Protein AF-A0A0M0BLV0-F1 (afdb_monomer)

Radius of gyration: 23.47 Å; Cα contacts (8 Å, |Δi|>4): 48; chains: 1; bounding box: 65×17×58 Å

Structure (mmCIF, N/CA/C/O backbone):
data_AF-A0A0M0BLV0-F1
#
_entry.id   AF-A0A0M0BLV0-F1
#
loop_
_atom_site.group_PDB
_atom_site.id
_atom_site.type_symbol
_atom_site.label_atom_id
_atom_site.label_alt_id
_atom_site.label_comp_id
_atom_site.label_asym_id
_atom_site.label_entity_id
_atom_site.label_seq_id
_atom_site.pdbx_PDB_ins_code
_atom_site.Cartn_x
_atom_site.Cartn_y
_atom_site.Cartn_z
_atom_site.occupancy
_atom_site.B_iso_or_equiv
_atom_site.auth_seq_id
_atom_site.auth_comp_id
_atom_site.auth_asym_id
_atom_site.auth_atom_id
_atom_site.pdbx_PDB_model_num
ATOM 1 N N . MET A 1 1 ? 46.463 9.764 -33.988 1.00 46.22 1 MET A N 1
ATOM 2 C CA . MET A 1 1 ? 45.961 10.791 -33.043 1.00 46.22 1 MET A CA 1
ATOM 3 C C . MET A 1 1 ? 44.479 11.160 -33.255 1.00 46.22 1 MET A C 1
ATOM 5 O O . MET A 1 1 ? 43.846 11.578 -32.300 1.00 46.22 1 MET A O 1
ATOM 9 N N . PHE A 1 2 ? 43.875 10.923 -34.434 1.00 48.75 2 PHE A N 1
ATOM 10 C CA . PHE A 1 2 ? 42.494 11.352 -34.750 1.00 48.75 2 PHE A CA 1
ATOM 11 C C . PHE A 1 2 ? 41.350 10.359 -34.442 1.00 48.75 2 PHE A C 1
ATOM 13 O O . PHE A 1 2 ? 40.188 10.748 -34.481 1.00 48.75 2 PHE A O 1
ATOM 20 N N . GLN A 1 3 ? 41.623 9.096 -34.093 1.00 52.56 3 GLN A N 1
ATOM 21 C CA . GLN A 1 3 ? 40.557 8.147 -33.712 1.00 52.56 3 GLN A CA 1
ATOM 22 C C . GLN A 1 3 ? 40.022 8.367 -32.288 1.00 52.56 3 GLN A C 1
ATOM 24 O O . GLN A 1 3 ? 38.882 8.015 -32.005 1.00 52.56 3 GLN A O 1
ATOM 29 N N . LYS A 1 4 ? 40.807 8.998 -31.404 1.00 52.06 4 LYS A N 1
ATOM 30 C CA . LYS A 1 4 ? 40.457 9.183 -29.986 1.00 52.06 4 LYS A CA 1
ATOM 31 C C . LYS A 1 4 ? 39.447 10.317 -29.745 1.00 52.06 4 LYS A C 1
ATOM 33 O O . LYS A 1 4 ? 38.805 10.343 -28.707 1.00 52.06 4 LYS A O 1
ATOM 38 N N . VAL A 1 5 ? 39.264 11.212 -30.723 1.00 53.81 5 VAL A N 1
ATOM 39 C CA . VAL A 1 5 ? 38.350 12.369 -30.631 1.00 53.81 5 VAL A CA 1
ATOM 40 C C . VAL A 1 5 ? 36.926 12.028 -31.110 1.00 53.81 5 VAL A C 1
ATOM 42 O O . VAL A 1 5 ? 35.974 12.696 -30.727 1.00 53.81 5 VAL A O 1
ATOM 45 N N . ARG A 1 6 ? 36.733 10.934 -31.869 1.00 49.81 6 ARG A N 1
ATOM 46 C CA . ARG A 1 6 ? 35.393 10.486 -32.314 1.00 49.81 6 ARG A CA 1
ATOM 47 C C . ARG A 1 6 ? 34.513 9.934 -31.186 1.00 49.81 6 ARG A C 1
ATOM 49 O O . ARG A 1 6 ? 33.298 9.918 -31.336 1.00 49.81 6 ARG A O 1
ATOM 56 N N . GLY A 1 7 ? 35.108 9.495 -30.075 1.00 54.56 7 GLY A N 1
ATOM 57 C CA . GLY A 1 7 ? 34.372 8.983 -28.915 1.00 54.56 7 GLY A CA 1
ATOM 58 C C . GLY A 1 7 ? 33.723 10.071 -28.056 1.00 54.56 7 GLY A C 1
ATOM 59 O O . GLY A 1 7 ? 32.762 9.778 -27.359 1.00 54.56 7 GLY A O 1
ATOM 60 N N . LEU A 1 8 ? 34.195 11.324 -28.139 1.00 55.78 8 LEU A N 1
ATOM 61 C CA . LEU A 1 8 ? 33.670 12.428 -27.320 1.00 55.78 8 LEU A CA 1
ATOM 62 C C . LEU A 1 8 ? 32.269 12.902 -27.744 1.00 55.78 8 LEU A C 1
ATOM 64 O O . LEU A 1 8 ? 31.604 13.586 -26.977 1.00 55.78 8 LEU A O 1
ATOM 68 N N . PHE A 1 9 ? 31.820 12.535 -28.948 1.00 56.44 9 PHE A N 1
ATOM 69 C CA . PHE A 1 9 ? 30.523 12.924 -29.515 1.00 56.44 9 PHE A CA 1
ATOM 70 C C . PHE A 1 9 ? 29.719 11.715 -30.011 1.00 56.44 9 PHE A C 1
ATOM 72 O O . PHE A 1 9 ? 28.924 11.838 -30.947 1.00 56.44 9 PHE A O 1
ATOM 79 N N . ARG A 1 10 ? 29.909 10.523 -29.425 1.00 64.50 10 ARG A N 1
ATOM 80 C CA . ARG A 1 10 ? 28.990 9.414 -29.707 1.00 64.50 10 ARG A CA 1
ATOM 81 C C . ARG A 1 10 ? 27.657 9.744 -29.031 1.00 64.50 10 ARG A C 1
ATOM 83 O O . ARG A 1 10 ? 27.497 9.550 -27.834 1.00 64.50 10 ARG A O 1
ATOM 90 N N . LYS A 1 11 ? 26.727 10.310 -29.804 1.00 68.25 11 LYS A N 1
ATOM 91 C CA . LYS A 1 11 ? 25.329 10.495 -29.403 1.00 68.25 11 LYS A CA 1
ATOM 92 C C . LYS A 1 11 ? 24.804 9.122 -28.981 1.00 68.25 11 LYS A C 1
ATOM 94 O O . LYS A 1 11 ? 24.838 8.214 -29.809 1.00 68.25 11 LYS A O 1
ATOM 99 N N . GLU A 1 12 ? 24.390 8.973 -27.721 1.00 70.62 12 GLU A N 1
ATOM 100 C CA . GLU A 1 12 ? 23.775 7.733 -27.227 1.00 70.62 12 GLU A CA 1
ATOM 101 C C . GLU A 1 12 ? 22.716 7.264 -28.218 1.00 70.62 12 GLU A C 1
ATOM 103 O O . GLU A 1 12 ? 21.799 8.022 -28.576 1.00 70.62 12 GLU A O 1
ATOM 108 N N . THR A 1 13 ? 22.882 6.036 -28.693 1.00 83.69 13 THR A N 1
ATOM 109 C CA . THR A 1 13 ? 21.946 5.427 -29.629 1.00 83.69 13 THR A CA 1
ATOM 110 C C . THR A 1 13 ? 20.700 4.967 -28.877 1.00 83.69 13 THR A C 1
ATOM 112 O O . THR A 1 13 ? 20.688 4.891 -27.650 1.00 83.69 13 THR A O 1
ATOM 115 N N . LEU A 1 14 ? 19.614 4.679 -29.597 1.00 79.38 14 LEU A N 1
ATOM 116 C CA . LEU A 1 14 ? 18.422 4.108 -28.962 1.00 79.38 14 LEU A CA 1
ATOM 117 C C . LEU A 1 14 ? 18.729 2.748 -28.316 1.00 79.38 14 LEU A C 1
ATOM 119 O O . LEU A 1 14 ? 18.207 2.465 -27.244 1.00 79.38 14 LEU A O 1
ATOM 123 N N . GLU A 1 15 ? 19.624 1.963 -28.920 1.00 86.44 15 GLU A N 1
ATOM 124 C CA . GLU A 1 15 ? 20.084 0.676 -28.385 1.00 86.44 15 GLU A CA 1
ATOM 125 C C . GLU A 1 15 ? 20.758 0.832 -27.016 1.00 86.44 15 GLU A C 1
ATOM 127 O O . GLU A 1 15 ? 20.505 0.029 -26.125 1.00 86.44 15 GLU A O 1
ATOM 132 N N . ASP A 1 16 ? 21.529 1.905 -26.808 1.00 87.75 16 ASP A N 1
ATOM 133 C CA . ASP A 1 16 ? 22.172 2.187 -25.517 1.00 87.75 16 ASP A CA 1
ATOM 134 C C . ASP A 1 16 ? 21.158 2.623 -24.438 1.00 87.75 16 ASP A C 1
ATOM 136 O O . ASP A 1 16 ? 21.381 2.426 -23.244 1.00 87.75 16 ASP A O 1
ATOM 140 N N . LYS A 1 17 ? 20.025 3.214 -24.844 1.00 88.50 17 LYS A N 1
ATOM 141 C CA . LYS A 1 17 ? 19.011 3.768 -23.928 1.00 88.50 17 LYS A CA 1
ATOM 142 C C . LYS A 1 17 ? 17.984 2.748 -23.460 1.00 88.50 17 LYS A C 1
ATOM 144 O O . LYS A 1 17 ? 17.481 2.879 -22.348 1.00 88.50 17 LYS A O 1
ATOM 149 N N . ILE A 1 18 ? 17.663 1.756 -24.289 1.00 91.06 18 ILE A N 1
ATOM 150 C CA . ILE A 1 18 ? 16.657 0.732 -23.969 1.00 91.06 18 ILE A CA 1
ATOM 151 C C . ILE A 1 18 ? 16.972 0.017 -22.640 1.00 91.06 18 ILE A C 1
ATOM 153 O O . ILE A 1 18 ? 16.092 0.002 -21.781 1.00 91.06 18 ILE A O 1
ATOM 157 N N . PRO A 1 19 ? 18.200 -0.485 -22.390 1.00 92.00 19 PRO A N 1
ATOM 158 C CA . PRO A 1 19 ? 18.525 -1.152 -21.127 1.00 92.00 19 PRO A CA 1
ATOM 159 C C . PRO A 1 19 ? 18.366 -0.243 -19.904 1.00 92.00 19 PRO A C 1
ATOM 161 O O . PRO A 1 19 ? 17.907 -0.685 -18.857 1.00 92.00 19 PRO A O 1
ATOM 164 N N . ILE A 1 20 ? 18.708 1.042 -20.044 1.00 93.00 20 ILE A N 1
ATOM 165 C CA . ILE A 1 20 ? 18.573 2.032 -18.967 1.00 93.00 20 ILE A CA 1
ATOM 166 C C . ILE A 1 20 ? 17.093 2.264 -18.646 1.00 93.00 20 ILE A C 1
ATOM 168 O O . ILE A 1 20 ? 16.714 2.349 -17.480 1.00 93.00 20 ILE A O 1
ATOM 172 N N . VAL A 1 21 ? 16.245 2.363 -19.673 1.00 93.00 21 VAL A N 1
ATOM 173 C CA . VAL A 1 21 ? 14.797 2.524 -19.492 1.00 93.00 21 VAL A CA 1
ATOM 174 C C . VAL A 1 21 ? 14.192 1.291 -18.822 1.00 93.00 21 VAL A C 1
ATOM 176 O O . VAL A 1 21 ? 13.419 1.465 -17.887 1.00 93.00 21 VAL A O 1
ATOM 179 N N . ILE A 1 22 ? 14.579 0.080 -19.235 1.00 92.81 22 ILE A N 1
ATOM 180 C CA . ILE A 1 22 ? 14.121 -1.171 -18.607 1.00 92.81 22 ILE A CA 1
ATOM 181 C C . ILE A 1 22 ? 14.486 -1.189 -17.119 1.00 92.81 22 ILE A C 1
ATOM 183 O O . ILE A 1 22 ? 13.602 -1.352 -16.286 1.00 92.81 22 ILE A O 1
ATOM 187 N N . LEU A 1 23 ? 15.745 -0.898 -16.774 1.00 94.44 23 LEU A N 1
ATOM 188 C CA . LEU A 1 23 ? 16.191 -0.847 -15.377 1.00 94.44 23 LEU A CA 1
ATOM 189 C C . LEU A 1 23 ? 15.390 0.169 -14.544 1.00 94.44 23 LEU A C 1
ATOM 191 O O . LEU A 1 23 ? 15.047 -0.080 -13.389 1.00 94.44 23 LEU A O 1
ATOM 195 N N . ASN A 1 24 ? 15.074 1.328 -15.126 1.00 95.00 24 ASN A N 1
ATOM 196 C CA . ASN A 1 24 ? 14.261 2.338 -14.451 1.00 95.00 24 ASN A CA 1
ATOM 197 C C . ASN A 1 24 ? 12.810 1.873 -14.242 1.00 95.00 24 ASN A C 1
ATOM 199 O O . ASN A 1 24 ? 12.216 2.213 -13.219 1.00 95.00 24 ASN A O 1
ATOM 203 N N . LEU A 1 25 ? 12.238 1.121 -15.189 1.00 95.19 25 LEU A N 1
ATOM 204 C CA . LEU A 1 25 ? 10.895 0.544 -15.065 1.00 95.19 25 LEU A CA 1
ATOM 205 C C . LEU A 1 25 ? 10.856 -0.542 -13.985 1.00 95.19 25 LEU A C 1
ATOM 207 O O . LEU A 1 25 ? 9.966 -0.509 -13.139 1.00 95.19 25 LEU A O 1
ATOM 211 N N . GLU A 1 26 ? 11.848 -1.432 -13.954 1.00 95.19 26 GLU A N 1
ATOM 212 C CA . GLU A 1 26 ? 12.008 -2.446 -12.901 1.00 95.19 26 GLU A CA 1
ATOM 213 C C . GLU A 1 26 ? 12.123 -1.789 -11.518 1.00 95.19 26 GLU A C 1
ATOM 215 O O . GLU A 1 26 ? 11.369 -2.111 -10.602 1.00 95.19 26 GLU A O 1
ATOM 220 N N . SER A 1 27 ? 12.971 -0.764 -11.384 1.00 96.69 27 SER A N 1
ATOM 221 C CA . SER A 1 27 ? 13.100 -0.016 -10.128 1.00 96.69 27 SER A CA 1
ATOM 222 C C . SER A 1 27 ? 11.802 0.696 -9.718 1.00 96.69 27 SER A C 1
ATOM 224 O O . SER A 1 27 ? 11.493 0.805 -8.527 1.00 96.69 27 SER A O 1
ATOM 226 N N . ALA A 1 28 ? 11.021 1.188 -10.685 1.00 96.25 28 ALA A N 1
ATOM 227 C CA . ALA A 1 28 ? 9.719 1.787 -10.411 1.00 96.25 28 ALA A CA 1
ATOM 228 C C . ALA A 1 28 ? 8.698 0.744 -9.924 1.00 96.25 28 ALA A C 1
ATOM 230 O O . ALA A 1 28 ? 7.946 1.044 -8.993 1.00 96.25 28 ALA A O 1
ATOM 231 N N . LEU A 1 29 ? 8.697 -0.464 -10.496 1.00 97.25 29 LEU A N 1
ATOM 232 C CA . LEU A 1 29 ? 7.866 -1.586 -10.047 1.00 97.25 29 LEU A CA 1
ATOM 233 C C . LEU A 1 29 ? 8.197 -1.984 -8.605 1.00 97.25 29 LEU A C 1
ATOM 235 O O . LEU A 1 29 ? 7.293 -1.997 -7.767 1.00 97.25 29 LEU A O 1
ATOM 239 N N . ASP A 1 30 ? 9.479 -2.177 -8.286 1.00 97.25 30 ASP A N 1
ATOM 240 C CA . ASP A 1 30 ? 9.933 -2.514 -6.927 1.00 97.25 30 ASP A CA 1
ATOM 241 C C . ASP A 1 30 ? 9.486 -1.463 -5.902 1.00 97.25 30 ASP A C 1
ATOM 243 O O . ASP A 1 30 ? 9.046 -1.766 -4.786 1.00 97.25 30 ASP A O 1
ATOM 247 N N . ARG A 1 31 ? 9.560 -0.185 -6.286 1.00 97.81 31 ARG A N 1
ATOM 248 C CA . ARG A 1 31 ? 9.109 0.917 -5.437 1.00 97.81 31 ARG A CA 1
ATOM 249 C C . ARG A 1 31 ? 7.596 0.891 -5.225 1.00 97.81 31 ARG A C 1
ATOM 251 O O . ARG A 1 31 ? 7.151 1.146 -4.104 1.00 97.81 31 ARG A O 1
ATOM 258 N N . LEU A 1 32 ? 6.807 0.622 -6.265 1.00 98.19 32 LEU A N 1
ATOM 259 C CA . LEU A 1 32 ? 5.350 0.504 -6.142 1.00 98.19 32 LEU A CA 1
ATOM 260 C C . LEU A 1 32 ? 4.958 -0.680 -5.256 1.00 98.19 32 LEU A C 1
ATOM 262 O O . LEU A 1 32 ? 4.025 -0.540 -4.465 1.00 98.19 32 LEU A O 1
ATOM 266 N N . ASP A 1 33 ? 5.693 -1.789 -5.314 1.00 97.81 33 ASP A N 1
ATOM 267 C CA . ASP A 1 33 ? 5.483 -2.929 -4.420 1.00 97.81 33 ASP A CA 1
ATOM 268 C C . ASP A 1 33 ? 5.749 -2.568 -2.962 1.00 97.81 33 ASP A C 1
ATOM 270 O O . ASP A 1 33 ? 4.882 -2.772 -2.109 1.00 97.81 33 ASP A O 1
ATOM 274 N N . SER A 1 34 ? 6.877 -1.915 -2.678 1.00 98.31 34 SER A N 1
ATOM 275 C CA . SER A 1 34 ? 7.168 -1.434 -1.324 1.00 98.31 34 SER A CA 1
ATOM 276 C C . SER A 1 34 ? 6.094 -0.463 -0.809 1.00 98.31 34 SER A C 1
ATOM 278 O O . SER A 1 34 ? 5.664 -0.548 0.343 1.00 98.31 34 SER A O 1
ATOM 280 N N . ILE A 1 35 ? 5.610 0.452 -1.656 1.00 98.44 35 ILE A N 1
ATOM 281 C CA . ILE A 1 35 ? 4.521 1.372 -1.293 1.00 98.44 35 ILE A CA 1
ATOM 282 C C . ILE A 1 35 ? 3.226 0.596 -1.015 1.00 98.44 35 ILE A C 1
ATOM 284 O O . ILE A 1 35 ? 2.562 0.868 -0.016 1.00 98.44 35 ILE A O 1
ATOM 288 N N . SER A 1 36 ? 2.878 -0.374 -1.861 1.00 98.19 36 SER A N 1
ATOM 289 C CA . SER A 1 36 ? 1.681 -1.208 -1.711 1.00 98.19 36 SER A CA 1
ATOM 290 C C . SER A 1 36 ? 1.684 -1.974 -0.384 1.00 98.19 36 SER A C 1
ATOM 292 O O . SER A 1 36 ? 0.693 -1.961 0.351 1.00 98.19 36 SER A O 1
ATOM 294 N N . GLU A 1 37 ? 2.818 -2.576 -0.018 1.00 98.19 37 GLU A N 1
ATOM 295 C CA . GLU A 1 37 ? 2.967 -3.281 1.258 1.00 98.19 37 GLU A CA 1
ATOM 296 C C . GLU A 1 37 ? 2.801 -2.354 2.464 1.00 98.19 37 GLU A C 1
ATOM 298 O O . GLU A 1 37 ? 2.114 -2.710 3.427 1.00 98.19 37 GLU A O 1
ATOM 303 N N . ASN A 1 38 ? 3.382 -1.154 2.399 1.00 98.31 38 ASN A N 1
ATOM 304 C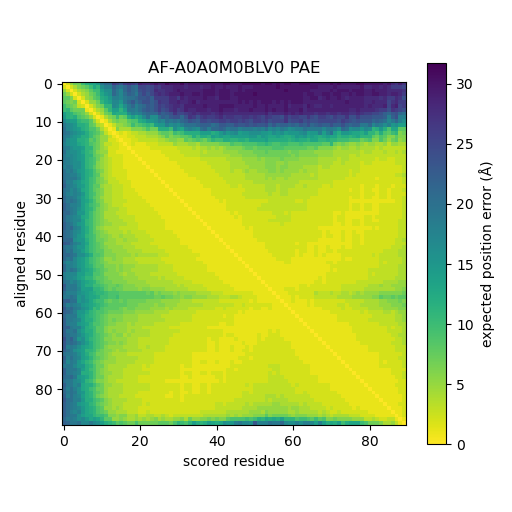 CA . ASN A 1 38 ? 3.255 -0.154 3.456 1.00 98.31 38 ASN A CA 1
ATOM 305 C C . ASN A 1 38 ? 1.809 0.333 3.610 1.00 98.31 38 ASN A C 1
ATOM 307 O O . ASN A 1 38 ? 1.308 0.386 4.732 1.00 98.31 38 ASN A O 1
ATOM 311 N N . LEU A 1 39 ? 1.114 0.617 2.503 1.00 98.44 39 LEU A N 1
ATOM 312 C CA . LEU A 1 39 ? -0.300 1.010 2.527 1.00 98.44 39 LEU A CA 1
ATOM 313 C C . LEU A 1 39 ? -1.180 -0.096 3.115 1.00 98.44 39 LEU A C 1
ATOM 315 O O . LEU A 1 39 ? -2.051 0.189 3.930 1.00 98.44 39 LEU A O 1
ATOM 319 N N . ARG A 1 40 ? -0.929 -1.362 2.758 1.00 98.06 40 ARG A N 1
ATOM 320 C CA . ARG A 1 40 ? -1.656 -2.509 3.323 1.00 98.06 40 ARG A CA 1
ATOM 321 C C . ARG A 1 40 ? -1.429 -2.637 4.828 1.00 98.06 40 ARG A C 1
ATOM 323 O O . ARG A 1 40 ? -2.368 -2.915 5.569 1.00 98.06 40 ARG A O 1
ATOM 330 N N . LYS A 1 41 ? -0.186 -2.465 5.283 1.00 98.44 41 LYS A N 1
ATOM 331 C CA . LYS A 1 41 ? 0.144 -2.510 6.711 1.00 98.44 41 LYS A CA 1
ATOM 332 C C . LYS A 1 41 ? -0.575 -1.397 7.472 1.00 98.44 41 LYS A C 1
ATOM 334 O O . LYS A 1 41 ? -1.141 -1.660 8.528 1.00 98.44 41 LYS A O 1
ATOM 339 N N . GLU A 1 42 ? -0.576 -0.189 6.922 1.00 98.19 42 GLU A N 1
ATOM 340 C CA . GLU A 1 42 ? -1.228 0.957 7.551 1.00 98.19 42 GLU A CA 1
ATOM 341 C C . GLU A 1 42 ? -2.758 0.823 7.571 1.00 98.19 42 GLU A C 1
ATOM 343 O O . GLU A 1 42 ? -3.366 1.071 8.611 1.00 98.19 42 GLU A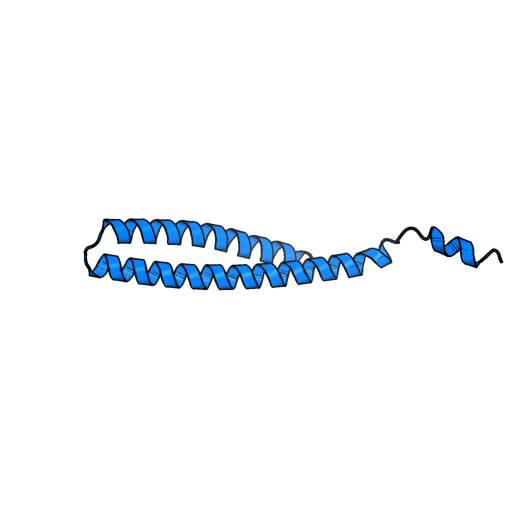 O 1
ATOM 348 N N . ASP A 1 43 ? -3.379 0.334 6.487 1.00 98.50 43 ASP A N 1
ATOM 349 C CA . ASP A 1 43 ? -4.822 0.032 6.451 1.00 98.50 43 ASP A CA 1
ATOM 350 C C . ASP A 1 43 ? -5.212 -0.965 7.547 1.00 98.50 43 ASP A C 1
ATOM 352 O O . ASP A 1 43 ? -6.199 -0.754 8.247 1.00 98.50 43 ASP A O 1
ATOM 356 N N . ASN A 1 44 ? -4.415 -2.021 7.745 1.00 98.50 44 ASN A N 1
ATOM 357 C CA . ASN A 1 44 ? -4.675 -3.008 8.791 1.00 98.50 44 ASN A CA 1
ATOM 358 C C . ASN A 1 44 ? -4.603 -2.387 10.194 1.00 98.50 44 ASN A C 1
ATOM 360 O O . ASN A 1 44 ? -5.510 -2.596 10.998 1.00 98.50 44 ASN A O 1
ATOM 364 N N . ASN A 1 45 ? -3.575 -1.579 10.477 1.00 98.38 45 ASN A N 1
ATOM 365 C CA . ASN A 1 45 ? -3.420 -0.914 11.777 1.00 98.38 45 ASN A CA 1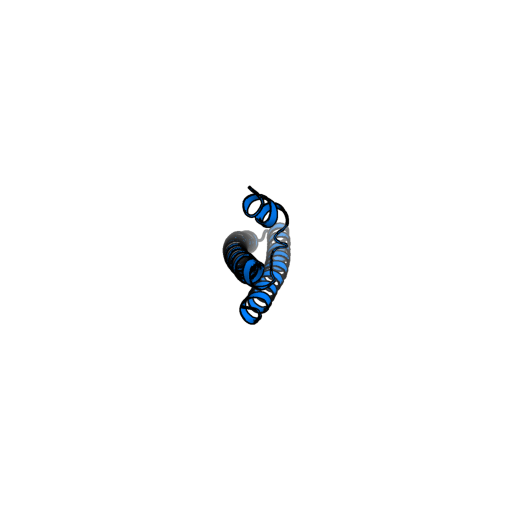
ATOM 366 C C . ASN A 1 45 ? -4.591 0.041 12.080 1.00 98.38 45 ASN A C 1
ATOM 368 O O . ASN A 1 45 ? -5.114 0.083 13.202 1.00 98.38 45 ASN A O 1
ATOM 372 N N . LEU A 1 46 ? -5.016 0.819 11.081 1.00 98.19 46 LEU A N 1
ATOM 373 C CA . LEU A 1 46 ? -6.149 1.736 11.207 1.00 98.19 46 LEU A CA 1
ATOM 374 C C . LEU A 1 46 ? -7.470 0.985 11.329 1.00 98.19 46 LEU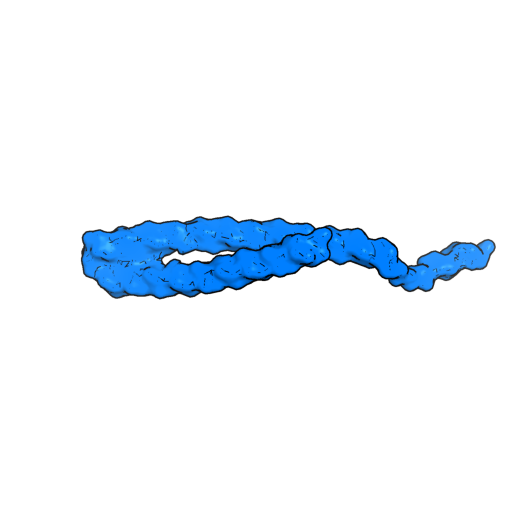 A C 1
ATOM 376 O O . LEU A 1 46 ? -8.317 1.369 12.135 1.00 98.19 46 LEU A O 1
ATOM 380 N N . PHE A 1 47 ? -7.636 -0.113 10.596 1.00 98.56 47 PHE A N 1
ATOM 381 C CA . PHE A 1 47 ? -8.814 -0.962 10.697 1.00 98.56 47 PHE A CA 1
ATOM 382 C C . PHE A 1 47 ? -8.943 -1.590 12.089 1.00 98.56 47 PHE A C 1
ATOM 384 O O . PHE A 1 47 ? -10.019 -1.534 12.684 1.00 98.56 47 PHE A O 1
ATOM 391 N N . GLU A 1 48 ? -7.858 -2.120 12.653 1.00 98.69 48 GLU A N 1
ATOM 392 C CA . GLU A 1 48 ? -7.839 -2.633 14.028 1.00 98.69 48 GLU A CA 1
ATOM 393 C C . GLU A 1 48 ? -8.212 -1.540 15.041 1.00 98.69 48 GLU A C 1
ATOM 395 O O . GLU A 1 48 ? -9.043 -1.763 15.927 1.00 98.69 48 GLU A O 1
ATOM 400 N N . SER A 1 49 ? -7.671 -0.331 14.866 1.00 98.50 49 SER A N 1
ATOM 401 C CA . SER A 1 49 ? -7.994 0.832 15.705 1.00 98.50 49 SER A CA 1
ATOM 402 C C . SER A 1 49 ? -9.463 1.253 15.573 1.00 98.50 49 SER A C 1
ATOM 404 O O . SER A 1 49 ? -10.123 1.536 16.575 1.00 98.50 49 SER A O 1
ATOM 406 N N . CYS A 1 50 ? -10.012 1.215 14.357 1.00 98.56 50 CYS A N 1
ATOM 407 C CA . CYS A 1 50 ? -11.427 1.448 14.076 1.00 98.56 50 CYS A CA 1
ATOM 408 C C . CYS A 1 50 ? -12.321 0.435 14.797 1.00 98.56 50 CYS A C 1
ATOM 410 O O . CYS A 1 50 ? -13.310 0.817 15.427 1.00 98.56 50 CYS A O 1
ATOM 412 N N . VAL A 1 51 ? -11.985 -0.856 14.712 1.00 98.50 51 VAL A N 1
ATOM 413 C CA . VAL A 1 51 ? -12.734 -1.932 15.377 1.00 98.50 51 VAL A CA 1
ATOM 414 C C . VAL A 1 51 ? -12.695 -1.742 16.890 1.00 98.50 51 VAL A C 1
ATOM 416 O O . VAL A 1 51 ? -13.744 -1.803 17.532 1.00 98.50 51 VAL A O 1
ATOM 419 N N . LYS A 1 52 ? -11.524 -1.435 17.457 1.00 98.56 52 LYS A N 1
ATOM 420 C CA . LYS A 1 52 ? -11.372 -1.178 18.892 1.00 98.56 52 LYS A CA 1
ATOM 421 C C . LYS A 1 52 ? -12.230 0.002 19.360 1.00 98.56 52 LYS A C 1
ATOM 423 O O . LYS A 1 52 ? -13.037 -0.171 20.271 1.00 98.56 52 LYS A O 1
ATOM 428 N N . ALA A 1 53 ? -12.130 1.156 18.697 1.00 98.44 53 ALA A N 1
ATOM 429 C CA . ALA A 1 53 ? -12.948 2.328 19.017 1.00 98.44 53 ALA A CA 1
ATOM 430 C C . ALA A 1 53 ? -14.449 2.007 18.923 1.00 98.44 53 ALA A C 1
ATOM 432 O O . ALA A 1 53 ? -15.243 2.395 19.781 1.00 98.44 53 ALA A O 1
ATOM 433 N N . ARG A 1 54 ? -14.849 1.210 17.923 1.00 98.12 54 ARG A N 1
ATOM 434 C CA . ARG A 1 54 ? -16.239 0.775 17.772 1.00 98.12 54 ARG A CA 1
ATOM 435 C C . ARG A 1 54 ? -16.707 -0.120 18.924 1.00 98.12 54 ARG A C 1
ATOM 437 O O . ARG A 1 54 ? -17.843 0.044 19.363 1.00 98.12 54 ARG A O 1
ATOM 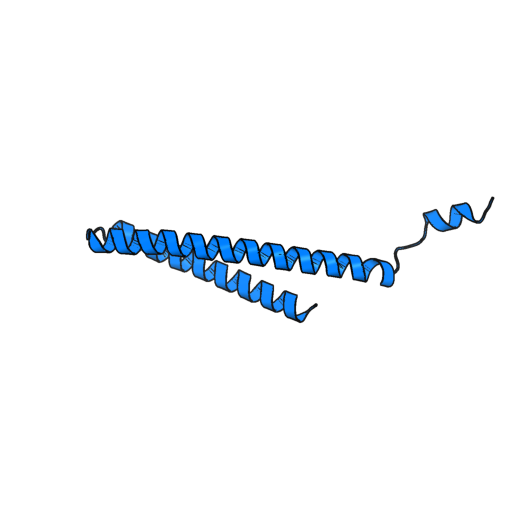444 N N . MET A 1 55 ? -15.864 -1.033 19.410 1.00 98.19 55 MET A N 1
ATOM 445 C CA . MET A 1 55 ? -16.161 -1.901 20.562 1.00 98.19 55 MET A CA 1
ATOM 446 C C . MET A 1 55 ? -16.285 -1.113 21.872 1.00 98.19 55 MET A C 1
ATOM 448 O O . MET A 1 55 ? -17.113 -1.449 22.716 1.00 98.19 55 MET A O 1
ATOM 452 N N . GLU A 1 56 ? -15.509 -0.042 22.019 1.00 98.19 56 GLU A N 1
ATOM 453 C CA . GLU A 1 56 ? -15.543 0.866 23.174 1.00 98.19 56 GLU A CA 1
ATOM 454 C C . GLU A 1 56 ? -16.711 1.874 23.109 1.00 98.19 56 GLU A C 1
ATOM 456 O O . GLU A 1 56 ? -16.867 2.704 24.000 1.00 98.19 56 GLU A O 1
ATOM 461 N N . ASN A 1 57 ? -17.575 1.779 22.087 1.00 97.81 57 ASN A N 1
ATOM 462 C CA . ASN A 1 57 ? -18.635 2.744 21.765 1.00 97.81 57 ASN A CA 1
ATOM 463 C C . ASN A 1 57 ? -18.123 4.176 21.514 1.00 97.81 57 ASN A C 1
ATOM 465 O O . ASN A 1 57 ? -18.902 5.129 21.546 1.00 97.81 57 ASN A O 1
ATOM 469 N N . ASP A 1 58 ? -16.841 4.331 21.185 1.00 98.12 58 ASP A N 1
ATOM 470 C CA . ASP A 1 58 ? -16.258 5.593 20.747 1.00 98.12 58 ASP A CA 1
ATOM 471 C C . ASP A 1 58 ? -16.555 5.816 19.259 1.00 98.12 58 ASP A C 1
ATOM 473 O O . ASP A 1 58 ? -15.788 5.478 18.351 1.00 98.12 58 ASP A O 1
ATOM 477 N N . THR A 1 59 ? -17.741 6.356 18.990 1.00 97.69 59 THR A N 1
ATOM 478 C CA . THR A 1 59 ? -18.231 6.544 17.622 1.00 97.69 59 THR A CA 1
ATOM 479 C C . THR A 1 59 ? -17.460 7.603 16.843 1.00 97.69 59 THR A C 1
ATOM 481 O O . THR A 1 59 ? -17.419 7.527 15.617 1.00 97.69 59 THR A O 1
ATOM 484 N N . VAL A 1 60 ? -16.873 8.588 17.528 1.00 98.19 60 VAL A N 1
ATOM 485 C CA . VAL A 1 60 ? -16.143 9.687 16.883 1.00 98.19 60 VAL A CA 1
ATOM 486 C C . VAL A 1 60 ? -14.833 9.158 16.312 1.00 98.19 60 VAL A C 1
ATOM 488 O O . VAL A 1 60 ? -14.588 9.310 15.113 1.00 98.19 60 VAL A O 1
ATOM 491 N N . HIS A 1 61 ? -14.036 8.460 17.125 1.00 98.12 61 HIS A N 1
ATOM 492 C CA . HIS A 1 61 ? -12.778 7.887 16.651 1.00 98.12 61 HIS A CA 1
ATOM 493 C C . HIS A 1 61 ? -13.007 6.741 15.664 1.00 98.12 61 HIS A C 1
ATOM 495 O O . HIS A 1 61 ? -12.304 6.665 14.660 1.00 98.12 61 HIS A O 1
ATOM 501 N N . ALA A 1 62 ? -14.033 5.904 15.864 1.00 98.62 62 ALA A N 1
ATOM 502 C CA . ALA A 1 62 ? -14.378 4.866 14.890 1.00 98.62 62 ALA A CA 1
ATOM 503 C C . ALA A 1 62 ? -14.692 5.456 13.502 1.00 98.62 62 ALA A C 1
ATOM 505 O O . ALA A 1 62 ? -14.221 4.939 12.492 1.00 98.62 62 ALA A O 1
ATOM 506 N N . MET A 1 63 ? -15.451 6.557 13.440 1.00 98.44 63 MET A N 1
ATOM 507 C CA . MET A 1 63 ? -15.752 7.231 12.173 1.00 98.44 63 MET A CA 1
ATOM 508 C C . MET A 1 63 ? -14.500 7.848 11.539 1.00 98.44 63 MET A C 1
ATOM 510 O O . MET A 1 63 ? -14.309 7.717 10.332 1.00 98.44 63 MET A O 1
ATOM 514 N N . MET A 1 64 ? -13.640 8.481 12.342 1.00 98.56 64 MET A N 1
ATOM 515 C CA . MET A 1 64 ? -12.371 9.044 11.876 1.00 98.56 64 MET A CA 1
ATOM 516 C C . MET A 1 64 ? -11.469 7.964 11.262 1.00 98.56 64 MET A 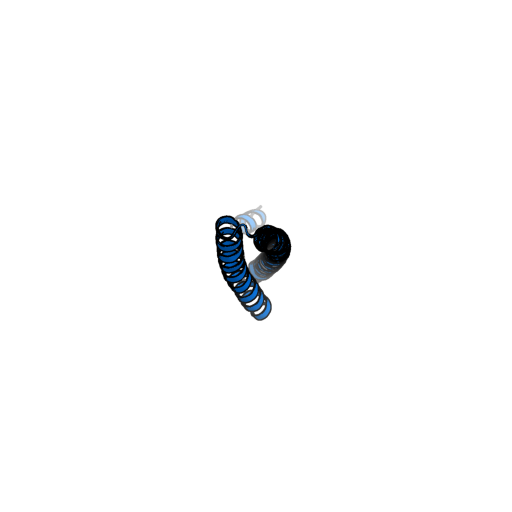C 1
ATOM 518 O O . MET A 1 64 ? -11.045 8.102 10.119 1.00 98.56 64 MET A O 1
ATOM 522 N N . TYR A 1 65 ? -11.232 6.858 11.975 1.00 98.62 65 TYR A N 1
ATOM 523 C CA . TYR A 1 65 ? -10.405 5.760 11.468 1.00 98.62 65 TYR A CA 1
ATOM 524 C C . TYR A 1 65 ? -10.999 5.118 10.208 1.00 98.62 65 TYR A C 1
ATOM 526 O O . TYR A 1 65 ? -10.260 4.799 9.282 1.00 98.62 65 TYR A O 1
ATOM 534 N N . ALA A 1 66 ? -12.326 4.963 10.135 1.00 98.44 66 ALA A N 1
ATOM 535 C CA . ALA A 1 66 ? -12.989 4.412 8.955 1.00 98.44 66 ALA A CA 1
ATOM 536 C C . ALA A 1 66 ? -12.808 5.286 7.702 1.00 98.44 66 ALA A C 1
ATOM 538 O O . ALA A 1 66 ? -12.591 4.748 6.612 1.00 98.44 66 ALA A O 1
ATOM 539 N N . ASN A 1 67 ? -12.883 6.613 7.848 1.00 98.44 67 ASN A N 1
ATOM 540 C CA . ASN A 1 67 ? -12.615 7.543 6.748 1.00 98.44 67 ASN A CA 1
ATOM 541 C C . ASN A 1 67 ? -11.171 7.406 6.256 1.00 98.44 67 ASN A C 1
ATOM 543 O O . ASN A 1 67 ? -10.934 7.324 5.051 1.00 98.44 67 ASN A O 1
ATOM 547 N N . GLU A 1 68 ? -10.228 7.249 7.179 1.00 98.19 68 GLU A N 1
ATOM 548 C CA . GLU A 1 68 ? -8.813 7.171 6.827 1.00 98.19 68 GLU A CA 1
ATOM 549 C C . GLU A 1 68 ? -8.465 5.845 6.147 1.00 98.19 68 GLU A C 1
ATOM 551 O O . GLU A 1 68 ? -7.729 5.841 5.158 1.00 98.19 68 GLU A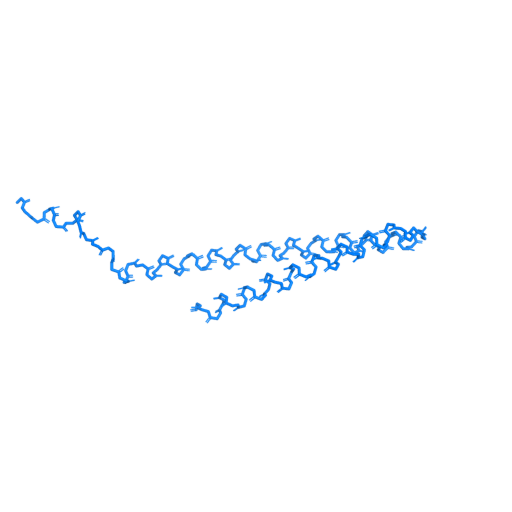 O 1
ATOM 556 N N . CYS A 1 69 ? -9.087 4.733 6.559 1.00 98.44 69 CYS A N 1
ATOM 557 C CA . CYS A 1 69 ? -9.033 3.484 5.795 1.00 98.44 69 CYS A CA 1
ATOM 558 C C . CYS A 1 69 ? -9.546 3.680 4.359 1.00 98.44 69 CYS A C 1
ATOM 560 O O . CYS A 1 69 ? -8.964 3.162 3.405 1.00 98.44 69 CYS A O 1
ATOM 562 N N . ALA A 1 70 ? -10.638 4.430 4.173 1.00 98.44 70 ALA A N 1
ATOM 563 C CA . ALA A 1 70 ? -11.180 4.676 2.840 1.00 98.44 70 ALA A CA 1
ATOM 564 C C . ALA A 1 70 ? -10.197 5.467 1.961 1.00 98.44 70 ALA A C 1
ATOM 566 O O . ALA A 1 70 ? -10.016 5.115 0.792 1.00 98.44 70 ALA A O 1
ATOM 567 N N . GLU A 1 71 ? -9.526 6.483 2.505 1.00 98.38 71 GLU A N 1
ATOM 568 C CA . GLU A 1 71 ? -8.503 7.240 1.775 1.00 98.38 71 GLU A CA 1
ATOM 569 C C . GLU A 1 71 ? -7.269 6.388 1.446 1.00 98.38 71 GLU A C 1
ATOM 571 O O . GLU A 1 71 ? -6.821 6.375 0.296 1.00 98.38 71 GLU A O 1
ATOM 576 N N . ILE A 1 72 ? -6.768 5.587 2.392 1.00 98.31 72 ILE A N 1
ATOM 577 C CA . ILE A 1 72 ? -5.642 4.672 2.136 1.00 98.31 72 ILE A CA 1
ATOM 578 C C . ILE A 1 72 ? -5.982 3.678 1.027 1.00 98.31 72 ILE A C 1
ATOM 580 O O . ILE A 1 72 ? -5.176 3.466 0.120 1.00 98.31 72 ILE A O 1
ATOM 584 N N . ARG A 1 73 ? -7.188 3.104 1.038 1.00 98.38 73 ARG A N 1
ATOM 585 C CA . ARG A 1 73 ? -7.626 2.148 0.009 1.00 98.38 73 ARG A CA 1
ATOM 586 C C . ARG A 1 73 ? -7.759 2.786 -1.370 1.00 98.38 73 ARG A C 1
ATOM 588 O O . ARG A 1 73 ? -7.448 2.128 -2.364 1.00 98.38 73 ARG A O 1
ATOM 595 N N . LYS A 1 74 ? -8.158 4.060 -1.456 1.00 98.50 74 LYS A N 1
ATOM 596 C CA . LYS A 1 74 ? -8.146 4.809 -2.727 1.00 98.50 74 LYS A CA 1
ATOM 597 C C . LYS A 1 74 ? -6.726 4.939 -3.271 1.00 98.50 74 LYS A C 1
ATOM 599 O O . LYS A 1 74 ? -6.502 4.687 -4.453 1.00 98.50 74 LYS A O 1
ATOM 604 N N . ILE A 1 75 ? -5.763 5.282 -2.416 1.00 98.31 75 ILE A N 1
ATOM 605 C CA . ILE A 1 75 ? -4.353 5.389 -2.814 1.00 98.31 75 ILE A CA 1
ATOM 606 C C . ILE A 1 75 ? -3.805 4.012 -3.210 1.00 98.31 75 ILE A C 1
ATOM 608 O O . ILE A 1 75 ? -3.152 3.891 -4.245 1.00 98.31 75 ILE A O 1
ATOM 612 N N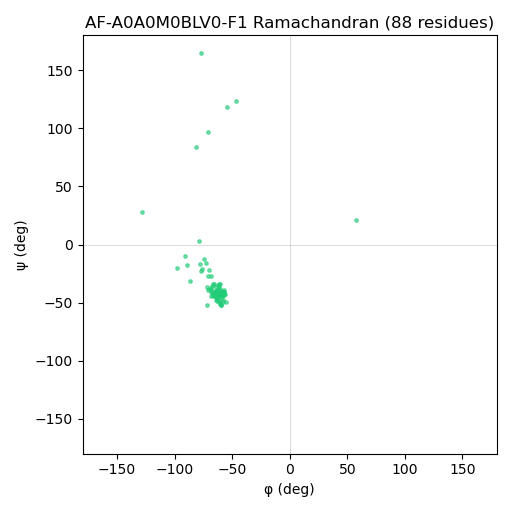 . ALA A 1 76 ? -4.119 2.960 -2.452 1.00 98.38 76 ALA A N 1
ATOM 613 C CA . ALA A 1 76 ? -3.704 1.596 -2.767 1.00 98.38 76 ALA A CA 1
ATOM 614 C C . ALA A 1 76 ? -4.212 1.147 -4.147 1.00 98.38 76 ALA A C 1
ATOM 616 O O . ALA A 1 76 ? -3.452 0.573 -4.926 1.00 98.38 76 ALA A O 1
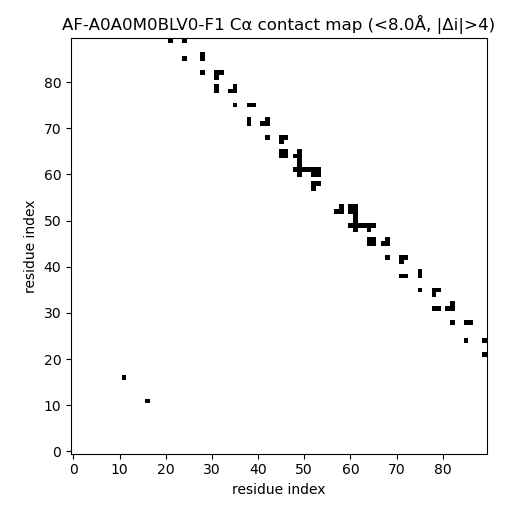ATOM 617 N N . LEU A 1 77 ? -5.460 1.478 -4.499 1.00 98.25 77 LEU A N 1
ATOM 618 C CA . LEU A 1 77 ? -6.009 1.195 -5.826 1.00 98.25 77 LEU A CA 1
ATOM 619 C C . LEU A 1 77 ? -5.227 1.906 -6.943 1.00 98.25 77 LEU A C 1
ATOM 621 O O . LEU A 1 77 ? -4.952 1.299 -7.981 1.00 98.25 77 LEU A O 1
ATOM 625 N N . LEU A 1 78 ? -4.843 3.169 -6.736 1.00 98.31 78 LEU A N 1
ATOM 626 C CA . LEU A 1 78 ? -4.019 3.917 -7.692 1.00 98.31 78 LEU A CA 1
ATOM 627 C C . LEU A 1 78 ? -2.631 3.288 -7.863 1.00 98.31 78 LEU A C 1
ATOM 629 O O . LEU A 1 78 ? -2.143 3.180 -8.989 1.00 98.31 78 LEU A O 1
ATOM 633 N N . VAL A 1 79 ? -2.008 2.846 -6.767 1.00 98.31 79 VAL A N 1
ATOM 634 C CA . VAL A 1 79 ? -0.693 2.183 -6.781 1.00 98.31 79 VAL A CA 1
ATOM 635 C C . VAL A 1 79 ? -0.757 0.867 -7.551 1.00 98.31 79 VAL A C 1
ATOM 637 O O . VAL A 1 79 ? 0.050 0.659 -8.454 1.00 98.31 79 VAL A O 1
ATOM 640 N N . VAL A 1 80 ? -1.750 0.020 -7.269 1.00 97.19 80 VAL A N 1
ATOM 641 C CA . VAL A 1 80 ? -1.950 -1.252 -7.984 1.00 97.19 80 VAL A CA 1
ATOM 642 C C . VAL A 1 80 ? -2.218 -1.015 -9.471 1.00 97.19 80 VAL A C 1
ATOM 644 O O . VAL A 1 80 ? -1.634 -1.690 -10.314 1.00 97.19 80 VAL A O 1
ATOM 647 N N . SER A 1 81 ? -3.042 -0.021 -9.808 1.00 97.50 81 SER A N 1
ATOM 648 C CA . SER A 1 81 ? -3.329 0.323 -11.209 1.00 97.50 81 SER A CA 1
ATOM 649 C C . SER A 1 81 ? -2.079 0.817 -11.944 1.00 97.50 81 SER A C 1
ATOM 651 O O . SER A 1 81 ? -1.847 0.449 -13.093 1.00 97.50 81 SER A O 1
ATOM 653 N N . SER A 1 82 ? -1.251 1.621 -11.271 1.00 97.06 82 SER A N 1
ATOM 654 C CA . SER A 1 82 ? 0.023 2.105 -11.815 1.00 97.06 82 SER A CA 1
ATOM 655 C C . SER A 1 82 ? 1.010 0.961 -12.018 1.00 97.06 82 SER A C 1
ATOM 657 O O . SER A 1 82 ? 1.670 0.905 -13.052 1.00 97.06 82 SER A O 1
ATOM 659 N N . LYS A 1 83 ? 1.078 0.024 -11.064 1.00 96.62 83 LYS A N 1
ATOM 660 C CA . LYS A 1 83 ? 1.915 -1.172 -11.173 1.00 96.62 83 LYS A CA 1
ATOM 661 C C . LYS A 1 83 ? 1.504 -2.003 -12.383 1.00 96.62 83 LYS A C 1
ATOM 663 O O . LYS A 1 83 ? 2.341 -2.266 -13.235 1.00 96.62 83 LYS A O 1
ATOM 668 N N . TYR A 1 84 ? 0.213 -2.310 -12.505 1.00 97.06 84 TYR A N 1
ATOM 669 C CA . TYR A 1 84 ? -0.322 -3.056 -13.643 1.00 97.06 84 TYR A CA 1
ATOM 670 C C . TYR A 1 84 ? 0.003 -2.377 -14.981 1.00 97.06 84 TYR A C 1
ATOM 672 O O . TYR A 1 84 ? 0.413 -3.033 -15.932 1.00 97.06 84 TYR A O 1
ATOM 680 N N . ALA A 1 85 ? -0.121 -1.049 -15.061 1.00 95.25 85 ALA A N 1
ATOM 681 C CA . ALA A 1 85 ? 0.233 -0.314 -16.271 1.00 95.25 85 ALA A CA 1
ATOM 682 C C . ALA A 1 85 ? 1.722 -0.456 -16.638 1.00 95.25 85 ALA A C 1
ATOM 684 O O . ALA A 1 85 ? 2.031 -0.608 -17.816 1.00 95.25 85 ALA A O 1
ATOM 685 N N . LEU A 1 86 ? 2.629 -0.431 -15.654 1.00 94.38 86 LEU A N 1
ATOM 686 C CA . LEU A 1 86 ? 4.065 -0.625 -15.884 1.00 94.38 86 LEU A CA 1
ATOM 687 C C . LEU A 1 86 ? 4.406 -2.077 -16.245 1.00 94.38 86 LEU A C 1
ATOM 689 O O . LEU A 1 86 ? 5.214 -2.289 -17.143 1.00 94.38 86 LEU A O 1
ATOM 693 N N . GLU A 1 87 ? 3.766 -3.062 -15.610 1.00 93.56 87 GLU A N 1
ATOM 694 C CA . GLU A 1 87 ? 3.935 -4.488 -15.938 1.00 93.56 87 GLU A CA 1
ATOM 695 C C . GLU A 1 87 ? 3.535 -4.795 -17.386 1.00 93.56 87 GLU A C 1
ATOM 697 O O . GLU A 1 87 ? 4.158 -5.627 -18.027 1.00 93.56 87 GLU A O 1
ATOM 702 N N . GLN A 1 88 ? 2.531 -4.102 -17.931 1.00 92.94 88 GLN A N 1
ATOM 703 C CA . GLN A 1 88 ? 2.110 -4.268 -19.328 1.00 92.94 88 GLN A CA 1
ATOM 704 C C . GLN A 1 88 ? 3.076 -3.632 -20.349 1.00 92.94 88 GLN A C 1
ATOM 706 O O . GLN A 1 88 ? 2.905 -3.842 -21.551 1.00 92.94 88 GLN A O 1
ATOM 711 N N . MET A 1 89 ? 4.029 -2.805 -19.902 1.00 85.69 89 MET A N 1
ATOM 712 C CA . MET A 1 89 ? 5.002 -2.112 -20.760 1.00 85.69 89 MET A CA 1
ATOM 713 C C . MET A 1 89 ? 6.363 -2.814 -20.833 1.00 85.69 89 MET A C 1
ATOM 715 O O . MET A 1 89 ? 7.127 -2.519 -21.756 1.00 85.69 89 MET A O 1
ATOM 719 N N . VAL A 1 90 ? 6.668 -3.668 -19.853 1.00 76.38 90 VAL A N 1
ATOM 720 C CA . VAL A 1 90 ? 7.880 -4.500 -19.777 1.00 76.38 90 VAL A CA 1
ATOM 721 C C . VAL A 1 90 ? 7.616 -5.832 -20.471 1.00 76.38 90 VAL A C 1
ATOM 723 O O . VAL A 1 90 ? 8.498 -6.258 -21.249 1.00 76.38 90 VAL A O 1
#

Mean predicted aligned error: 6.96 Å

Nearest PDB structures (foldseek):
  6zw6-assembly1_A  TM=9.533E-01  e=9.351E-01  Nostoc punctiforme
  6zw5-assembly1_A  TM=9.385E-01  e=2.155E+00  Nostoc punctiforme
  6zvs-assembly1_A  TM=9.121E-01  e=3.169E+00  Nostoc punctiforme
  7o40-assembly1_A  TM=5.536E-01  e=7.788E+00  Synechocystis sp. PCC 6803 substr. Kazusa

Secondary structure (DSSP, 8-state):
--SSSGGGG-PPPHHHHHHHHHHHHHHHHHHHHHHHHHHHHHHHHHHHHHHHHHHTT-HHHHHHHHHHHHHHHHHHHHHHHHHHHHHTT-

pLDDT: mean 90.77, std 14.45, range [46.22, 98.69]

Solvent-accessible surface area (backbone atoms only — not comparable to full-atom values): 4982 Å² total; per-residue (Å²): 130,73,76,75,62,61,66,80,69,64,71,82,47,70,79,70,44,50,62,56,52,51,52,52,51,54,55,49,44,56,50,42,51,55,51,46,52,50,46,53,53,49,36,50,57,35,47,54,50,17,52,51,27,48,74,72,67,36,60,67,59,19,51,53,29,50,53,50,37,52,53,47,51,54,52,42,51,50,44,53,52,52,42,53,57,51,63,75,72,109

Sequence (90 aa):
MFQKVRGLFRKETLEDKIPIVILNLESALDRLDSISENLRKEDNNLFESCVKARMENDTVHAMMYANECAEIRKIALLVVSSKYALEQMV

Foldseek 3Di:
DPVVVVVVPPDQDVVNCVVVVVVVLVVLLVVLVVLLVVLVVVLVVLVVQLVVCVVVVVPVSNVVSVVVSVVSVVVSVVSVVVSVVSVVVD